Protein AF-A0AAW7MMV4-F1 (afdb_monomer_lite)

Organism: NCBI:txid2508294

Structure (mmCIF, N/CA/C/O backbone):
data_AF-A0AAW7MMV4-F1
#
_entry.id   AF-A0AAW7MMV4-F1
#
loop_
_atom_site.group_PDB
_atom_site.id
_atom_site.type_symbol
_atom_site.label_atom_id
_atom_site.label_alt_id
_atom_site.label_comp_id
_atom_site.label_asym_id
_atom_site.label_entity_id
_atom_site.label_seq_id
_atom_site.pdbx_PDB_ins_code
_atom_site.Cartn_x
_atom_site.Cartn_y
_atom_site.Cartn_z
_atom_site.occupancy
_atom_site.B_iso_or_equiv
_atom_site.auth_seq_id
_atom_site.auth_comp_id
_atom_site.auth_asym_id
_atom_site.auth_atom_id
_atom_site.pdbx_PDB_model_num
ATOM 1 N N . MET A 1 1 ? 14.374 -9.450 -8.290 1.00 79.69 1 MET A N 1
ATOM 2 C CA . MET A 1 1 ? 13.750 -9.034 -9.571 1.00 79.69 1 MET A CA 1
ATOM 3 C C . MET A 1 1 ? 12.416 -9.766 -9.739 1.00 79.69 1 MET A C 1
ATOM 5 O O . MET A 1 1 ? 12.335 -10.895 -9.280 1.00 79.69 1 MET A O 1
ATOM 9 N N . CYS A 1 2 ? 11.364 -9.142 -10.298 1.00 91.88 2 CYS A N 1
ATOM 10 C CA . CYS A 1 2 ? 9.989 -9.692 -10.267 1.00 91.88 2 CYS A CA 1
ATOM 11 C C . CYS A 1 2 ? 9.443 -10.250 -11.596 1.00 91.88 2 CYS A C 1
ATOM 13 O O . CYS A 1 2 ? 8.310 -10.706 -11.610 1.00 91.88 2 CYS A O 1
ATOM 15 N N . HIS A 1 3 ? 10.197 -10.196 -12.698 1.00 94.06 3 HIS A N 1
ATOM 16 C CA . HIS A 1 3 ? 9.801 -10.701 -14.030 1.00 94.06 3 HIS A CA 1
ATOM 17 C C . HIS A 1 3 ? 8.521 -10.106 -14.657 1.00 94.06 3 HIS A C 1
ATOM 19 O O . HIS A 1 3 ? 8.076 -10.586 -15.697 1.00 94.06 3 HIS A O 1
ATOM 25 N N . ALA A 1 4 ? 7.936 -9.048 -14.085 1.00 96.38 4 ALA A N 1
ATOM 26 C CA . ALA A 1 4 ? 6.897 -8.283 -14.771 1.00 96.38 4 ALA A CA 1
ATOM 27 C C . ALA A 1 4 ? 7.467 -7.677 -16.065 1.00 96.38 4 ALA A C 1
ATOM 29 O O . ALA A 1 4 ? 8.595 -7.185 -16.074 1.00 96.38 4 ALA A O 1
ATOM 30 N N . VAL A 1 5 ? 6.680 -7.681 -17.139 1.00 96.62 5 VAL A N 1
ATOM 31 C CA . VAL A 1 5 ? 7.100 -7.181 -18.455 1.00 96.62 5 VAL A CA 1
ATOM 32 C C . VAL A 1 5 ? 6.460 -5.825 -18.708 1.00 96.62 5 VAL A C 1
ATOM 34 O O . VAL A 1 5 ? 5.252 -5.668 -18.530 1.00 96.62 5 VAL A O 1
ATOM 37 N N . TYR A 1 6 ? 7.259 -4.857 -19.152 1.00 95.12 6 TYR A N 1
ATOM 38 C CA . TYR A 1 6 ? 6.759 -3.575 -19.633 1.00 95.12 6 TYR A CA 1
ATOM 39 C C . TYR A 1 6 ? 6.514 -3.646 -21.141 1.00 95.12 6 TYR A C 1
ATOM 41 O O . TYR A 1 6 ? 7.437 -3.885 -21.917 1.00 95.12 6 TYR A O 1
ATOM 49 N N . LEU A 1 7 ? 5.266 -3.461 -21.565 1.00 92.75 7 LEU A N 1
ATOM 50 C CA . LEU A 1 7 ? 4.883 -3.506 -22.972 1.00 92.75 7 LEU A CA 1
ATOM 51 C C . LEU A 1 7 ? 3.795 -2.470 -23.249 1.00 92.75 7 LEU A C 1
ATOM 53 O O . LEU A 1 7 ? 2.801 -2.404 -22.529 1.00 92.75 7 LEU A O 1
ATOM 57 N N . ARG A 1 8 ? 3.967 -1.687 -24.324 1.00 90.75 8 ARG A N 1
ATOM 58 C CA . ARG A 1 8 ? 2.986 -0.684 -24.787 1.00 90.75 8 ARG A CA 1
ATOM 59 C C . ARG A 1 8 ? 2.505 0.249 -23.665 1.00 90.75 8 ARG A C 1
ATOM 61 O O . ARG A 1 8 ? 1.314 0.487 -23.530 1.00 90.75 8 ARG A O 1
ATOM 68 N N . GLY A 1 9 ? 3.426 0.746 -22.841 1.00 91.69 9 GLY A N 1
ATOM 69 C CA . GLY A 1 9 ? 3.096 1.711 -21.789 1.00 91.69 9 GLY A CA 1
ATOM 70 C C . GLY A 1 9 ? 2.718 1.108 -20.432 1.00 91.69 9 GLY A C 1
ATOM 71 O O . GLY A 1 9 ? 2.590 1.855 -19.465 1.00 91.69 9 GLY A O 1
ATOM 72 N N . HIS A 1 10 ? 2.572 -0.217 -20.317 1.00 93.06 10 HIS A N 1
ATOM 73 C CA . HIS A 1 10 ? 2.025 -0.851 -19.115 1.00 93.06 10 HIS A CA 1
ATOM 74 C C . HIS A 1 10 ? 2.866 -2.029 -18.623 1.00 93.06 10 HIS A C 1
ATOM 76 O O . HIS A 1 10 ? 3.439 -2.783 -19.407 1.00 93.06 10 HIS A O 1
ATOM 82 N N . TRP A 1 11 ? 2.886 -2.219 -17.303 1.00 95.81 11 TRP A N 1
ATOM 83 C CA . TRP A 1 11 ? 3.448 -3.408 -16.666 1.00 95.81 11 TRP A CA 1
ATOM 84 C C . TRP A 1 11 ? 2.421 -4.537 -16.633 1.00 95.81 11 TRP A C 1
ATOM 86 O O . TR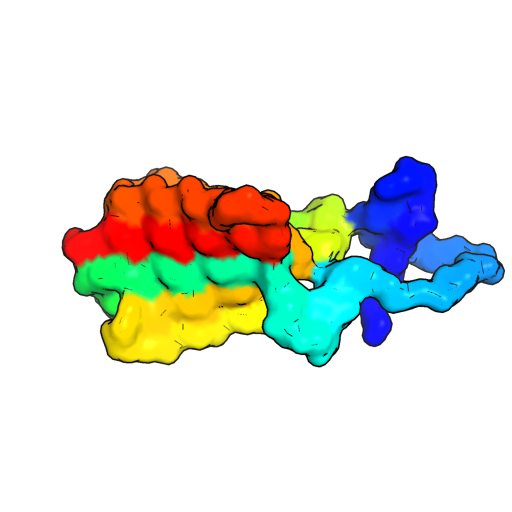P A 1 11 ? 1.285 -4.320 -16.217 1.00 95.81 11 TRP A O 1
ATOM 96 N N . GLN A 1 12 ? 2.821 -5.741 -17.038 1.00 96.00 12 GLN A N 1
ATOM 97 C CA . GLN A 1 12 ? 1.934 -6.902 -17.150 1.00 96.00 12 GLN A CA 1
ATOM 98 C C . GLN A 1 12 ? 2.619 -8.186 -16.669 1.00 96.00 12 GLN A C 1
ATOM 100 O O . GLN A 1 12 ? 3.835 -8.347 -16.813 1.00 96.00 12 GLN A O 1
ATOM 105 N N . TRP A 1 13 ? 1.827 -9.128 -16.153 1.00 96.06 13 TRP A N 1
ATOM 106 C CA . TRP A 1 13 ? 2.269 -10.513 -15.994 1.00 96.06 13 TRP A CA 1
ATOM 107 C C . TRP A 1 13 ? 2.124 -11.245 -17.314 1.00 96.06 13 TRP A C 1
ATOM 109 O O . TRP A 1 13 ? 1.030 -11.339 -17.865 1.00 96.06 13 TRP A O 1
ATOM 119 N N . ARG A 1 14 ? 3.240 -11.744 -17.832 1.00 94.88 14 ARG A N 1
ATOM 120 C CA . ARG A 1 14 ? 3.302 -12.515 -19.072 1.00 94.88 14 ARG A CA 1
ATOM 121 C C . ARG A 1 14 ? 4.663 -13.184 -19.184 1.00 94.88 14 ARG A C 1
ATOM 123 O O . ARG A 1 14 ? 5.586 -12.836 -18.450 1.00 94.88 14 ARG A O 1
ATOM 130 N N . ALA A 1 15 ? 4.791 -14.098 -20.141 1.00 94.44 15 ALA A N 1
ATOM 131 C CA . ALA A 1 15 ? 6.092 -14.625 -20.524 1.00 94.44 15 ALA A CA 1
ATOM 132 C C . ALA A 1 15 ? 7.015 -13.481 -20.975 1.00 94.44 15 ALA A C 1
ATOM 134 O O . ALA A 1 15 ? 6.600 -12.608 -21.749 1.00 94.44 15 ALA A O 1
ATOM 135 N N . VAL A 1 16 ? 8.250 -13.494 -20.470 1.00 94.31 16 VAL A N 1
ATOM 136 C CA . VAL A 1 16 ? 9.294 -12.540 -20.851 1.00 94.31 16 VAL A CA 1
ATOM 137 C C . VAL A 1 16 ? 9.677 -12.815 -22.309 1.00 94.31 16 VAL A C 1
ATOM 139 O O . VAL A 1 16 ? 10.032 -13.954 -22.618 1.00 94.31 16 VAL A O 1
ATOM 142 N N . PRO A 1 17 ? 9.571 -11.828 -23.218 1.00 91.50 17 PRO A N 1
ATOM 143 C CA . PRO A 1 17 ? 10.008 -12.010 -24.595 1.00 91.50 17 PRO A CA 1
ATOM 144 C C . PRO A 1 17 ? 11.502 -12.358 -24.660 1.00 91.50 17 PRO A C 1
ATOM 146 O O . PRO A 1 17 ? 12.271 -11.835 -23.846 1.00 91.50 17 PRO A O 1
ATOM 149 N N . PRO A 1 18 ? 11.930 -13.190 -25.626 1.00 91.31 18 PRO A N 1
ATOM 150 C CA . PRO A 1 18 ? 13.351 -13.333 -25.917 1.00 91.31 18 PRO A CA 1
ATOM 151 C C . PRO A 1 18 ? 13.949 -11.953 -26.226 1.00 91.31 18 PRO A C 1
ATOM 153 O O . PRO A 1 18 ? 13.270 -11.084 -26.776 1.00 91.31 18 PRO A O 1
ATOM 156 N N . ASP A 1 19 ? 15.193 -11.743 -25.798 1.00 90.31 19 ASP A N 1
ATOM 157 C CA . ASP A 1 19 ? 15.959 -10.502 -25.986 1.00 90.31 19 ASP A CA 1
ATOM 158 C C . ASP A 1 19 ? 15.377 -9.246 -25.306 1.00 90.31 19 ASP A C 1
ATOM 160 O O . ASP A 1 19 ? 15.799 -8.120 -25.581 1.00 90.31 19 ASP A O 1
ATOM 164 N N . ALA A 1 20 ? 14.428 -9.405 -24.376 1.00 92.44 20 ALA A N 1
ATOM 165 C CA . ALA A 1 20 ? 13.929 -8.286 -23.586 1.00 92.44 20 ALA A CA 1
ATOM 166 C C . ALA A 1 20 ? 15.028 -7.706 -22.679 1.00 92.44 20 ALA A C 1
ATOM 168 O O . ALA A 1 20 ? 15.681 -8.422 -21.914 1.00 92.44 20 ALA A O 1
ATOM 169 N N . ALA A 1 21 ? 15.180 -6.380 -22.706 1.00 92.69 21 ALA A N 1
ATOM 170 C CA . ALA A 1 21 ? 16.061 -5.682 -21.782 1.00 92.69 21 ALA A CA 1
ATOM 171 C C . ALA A 1 21 ? 15.608 -5.890 -20.328 1.00 92.69 21 ALA A C 1
ATOM 173 O O . ALA A 1 21 ? 14.422 -5.816 -19.997 1.00 92.69 21 ALA A O 1
ATOM 174 N N . THR A 1 22 ? 16.578 -6.118 -19.446 1.00 93.75 22 THR A N 1
ATOM 175 C CA . THR A 1 22 ? 16.339 -6.260 -18.010 1.00 93.75 22 THR A CA 1
ATOM 176 C C . THR A 1 22 ? 16.349 -4.894 -17.340 1.00 93.75 22 THR A C 1
ATOM 178 O O . THR A 1 22 ? 17.331 -4.162 -17.416 1.00 93.75 22 THR A O 1
ATOM 181 N N . VAL A 1 23 ? 15.257 -4.572 -16.649 1.00 94.00 23 VAL A N 1
ATOM 182 C CA . VAL A 1 23 ? 15.105 -3.351 -15.851 1.00 94.00 23 VAL A CA 1
ATOM 183 C C . VAL A 1 23 ? 14.430 -3.671 -14.517 1.00 94.00 23 VAL A C 1
ATOM 185 O O . VAL A 1 23 ? 13.662 -4.633 -14.404 1.00 94.00 23 VAL A O 1
ATOM 188 N N . THR A 1 24 ? 14.679 -2.850 -13.500 1.00 95.38 24 THR A N 1
ATOM 189 C CA . THR A 1 24 ? 13.956 -2.927 -12.226 1.00 95.38 24 THR A CA 1
ATOM 190 C C . THR A 1 24 ? 12.664 -2.122 -12.336 1.00 95.38 24 THR A C 1
ATOM 192 O O . THR A 1 24 ? 12.665 -0.964 -12.742 1.00 95.38 24 THR A O 1
ATOM 195 N N . CYS A 1 25 ? 11.529 -2.737 -12.001 1.00 95.62 25 CYS A N 1
ATOM 196 C CA . CYS A 1 25 ? 10.244 -2.043 -12.057 1.00 95.62 25 CYS A CA 1
ATOM 197 C C . CYS A 1 25 ? 10.072 -1.065 -10.886 1.00 95.62 25 CYS A C 1
ATOM 199 O O . CYS A 1 25 ? 10.689 -1.228 -9.830 1.00 95.62 25 CYS A O 1
ATOM 201 N N . SER A 1 26 ? 9.171 -0.092 -11.038 1.00 94.06 26 SER A N 1
ATOM 202 C CA . SER A 1 26 ? 8.924 0.937 -10.018 1.00 94.06 26 SER A CA 1
ATOM 203 C C . SER A 1 26 ? 8.497 0.353 -8.669 1.00 94.06 26 SER A C 1
ATOM 205 O O . SER A 1 26 ? 8.953 0.820 -7.630 1.00 94.06 26 SER A O 1
ATOM 207 N N . ALA A 1 27 ? 7.688 -0.710 -8.662 1.00 96.88 27 ALA A N 1
ATOM 208 C CA . ALA A 1 27 ? 7.309 -1.386 -7.424 1.00 96.88 27 ALA A CA 1
ATOM 209 C C . ALA A 1 27 ? 8.508 -2.054 -6.731 1.00 96.88 27 ALA A C 1
ATOM 211 O O . ALA A 1 27 ? 8.634 -1.961 -5.516 1.00 96.88 27 ALA A O 1
ATOM 212 N N . CYS A 1 28 ? 9.414 -2.690 -7.485 1.00 96.88 28 CYS A N 1
ATOM 213 C CA . CYS A 1 28 ? 10.641 -3.254 -6.916 1.00 96.88 28 CYS A CA 1
ATOM 214 C C . CYS A 1 28 ? 11.582 -2.169 -6.381 1.00 96.88 28 CYS A C 1
ATOM 216 O O . CYS A 1 28 ? 12.140 -2.373 -5.310 1.00 96.88 28 CYS A O 1
ATOM 218 N N . HIS A 1 29 ? 11.724 -1.039 -7.084 1.00 95.69 29 HIS A N 1
ATOM 219 C CA . HIS A 1 29 ? 12.492 0.112 -6.597 1.00 95.69 29 HIS A CA 1
ATOM 220 C C . HIS A 1 29 ? 11.941 0.627 -5.264 1.00 95.69 29 HIS A C 1
ATOM 222 O O . HIS A 1 29 ? 12.652 0.617 -4.269 1.00 95.69 29 HIS A O 1
ATOM 228 N N . ARG A 1 30 ? 10.641 0.946 -5.197 1.00 95.81 30 ARG A N 1
ATOM 229 C CA . ARG A 1 30 ? 9.991 1.415 -3.959 1.00 95.81 30 ARG A CA 1
ATOM 230 C C . ARG A 1 30 ? 10.160 0.449 -2.789 1.00 95.81 30 ARG A C 1
ATOM 232 O O . ARG A 1 30 ? 10.421 0.883 -1.672 1.00 95.81 30 ARG A O 1
ATOM 239 N N . 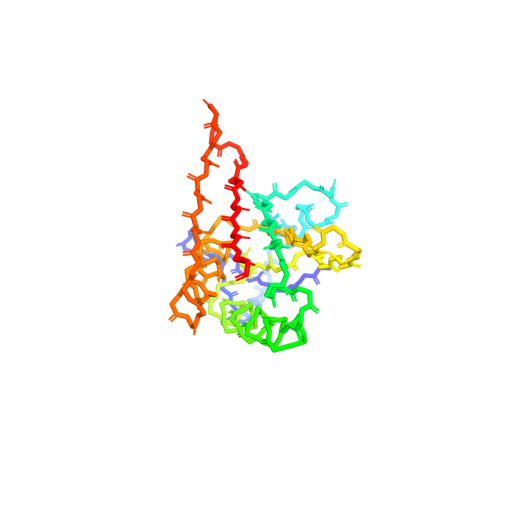SER A 1 31 ? 10.006 -0.853 -3.043 1.00 96.44 31 SER A N 1
ATOM 240 C CA . SER A 1 31 ? 10.214 -1.884 -2.023 1.00 96.44 31 SER A CA 1
ATOM 241 C C . SER A 1 31 ? 11.658 -1.948 -1.532 1.00 96.44 31 SER A C 1
ATOM 243 O O . SER A 1 31 ? 11.860 -2.123 -0.336 1.00 96.44 31 SER A O 1
ATOM 245 N N . ALA A 1 32 ? 12.642 -1.812 -2.424 1.00 95.94 32 ALA A N 1
ATOM 246 C CA . ALA A 1 32 ? 14.056 -1.831 -2.059 1.00 95.94 32 ALA A CA 1
ATOM 247 C C . ALA A 1 32 ? 14.471 -0.570 -1.287 1.00 95.94 32 ALA A C 1
ATOM 249 O O . ALA A 1 32 ? 15.190 -0.670 -0.298 1.00 95.94 32 ALA A O 1
ATOM 250 N N . ASP A 1 33 ? 13.964 0.591 -1.702 1.00 95.31 33 ASP A N 1
ATOM 251 C CA . ASP A 1 33 ? 14.335 1.890 -1.134 1.00 95.31 33 ASP A CA 1
ATOM 252 C C . ASP A 1 33 ? 13.521 2.242 0.126 1.00 95.31 33 ASP A C 1
ATOM 254 O O . ASP A 1 33 ? 13.808 3.225 0.804 1.00 95.31 33 ASP A O 1
ATOM 258 N N . GLY A 1 34 ? 12.478 1.467 0.446 1.00 95.25 34 GLY A N 1
ATOM 259 C CA . GLY A 1 34 ? 11.596 1.734 1.585 1.00 95.25 34 GLY A CA 1
ATOM 260 C C . GLY A 1 34 ? 10.718 2.980 1.413 1.00 95.25 34 GLY A C 1
ATOM 261 O O . GLY A 1 34 ? 10.245 3.535 2.404 1.00 95.25 34 GLY A O 1
ATOM 262 N N . VAL A 1 35 ? 10.480 3.414 0.170 1.00 94.88 35 VAL A N 1
ATOM 263 C CA . VAL A 1 35 ? 9.725 4.635 -0.164 1.00 94.88 35 VAL A CA 1
ATOM 264 C C . VAL A 1 35 ? 8.342 4.267 -0.723 1.00 94.88 35 VAL A C 1
ATOM 266 O O . VAL A 1 35 ? 8.189 4.062 -1.938 1.00 94.88 35 VAL A O 1
ATOM 269 N N . PRO A 1 36 ? 7.308 4.144 0.131 1.00 96.31 36 PRO A N 1
ATOM 270 C CA . PRO A 1 36 ? 5.979 3.764 -0.324 1.00 96.31 36 PRO A CA 1
ATOM 271 C C . PRO A 1 36 ? 5.333 4.848 -1.186 1.00 96.31 36 PRO A C 1
ATOM 273 O O . PRO A 1 36 ? 5.706 6.016 -1.152 1.00 96.31 36 PRO A O 1
ATOM 276 N N . ALA A 1 37 ? 4.355 4.439 -1.991 1.00 96.12 37 ALA A N 1
ATOM 277 C CA . ALA A 1 37 ? 3.444 5.370 -2.653 1.00 96.12 37 ALA A CA 1
ATOM 278 C C . ALA A 1 37 ? 2.241 5.710 -1.766 1.00 96.12 37 ALA A C 1
ATOM 280 O O . ALA A 1 37 ? 1.567 6.707 -2.009 1.00 96.12 37 ALA A O 1
ATOM 281 N N . ALA A 1 38 ? 1.939 4.865 -0.778 1.00 97.38 38 ALA A N 1
ATOM 282 C CA . ALA A 1 38 ? 0.901 5.142 0.196 1.00 97.38 38 ALA A CA 1
ATOM 283 C C . ALA A 1 38 ? 1.141 4.436 1.535 1.00 97.38 38 ALA A C 1
ATOM 285 O O . ALA A 1 38 ? 1.722 3.343 1.594 1.00 97.38 38 ALA A O 1
ATOM 286 N N . ARG A 1 39 ? 0.609 5.047 2.592 1.00 97.69 39 ARG A N 1
ATOM 287 C CA . ARG A 1 39 ? 0.498 4.496 3.944 1.00 97.69 39 ARG A CA 1
ATOM 288 C C . ARG A 1 39 ? -0.966 4.387 4.330 1.00 97.69 39 ARG A C 1
ATOM 290 O O . ARG A 1 39 ? -1.736 5.312 4.102 1.00 97.69 39 ARG A O 1
ATOM 297 N N . LEU A 1 40 ? -1.344 3.263 4.927 1.00 98.38 40 LEU A N 1
ATOM 298 C CA . LEU A 1 40 ? -2.645 3.079 5.549 1.00 98.38 40 LEU A CA 1
ATOM 299 C C . LEU A 1 40 ? -2.459 2.829 7.042 1.00 98.38 40 LEU A C 1
ATOM 301 O O . LEU A 1 40 ? -1.618 2.017 7.426 1.00 98.38 40 LEU A O 1
ATOM 305 N N . VAL A 1 41 ? -3.277 3.483 7.856 1.00 98.44 41 VAL A N 1
ATOM 306 C CA . VAL A 1 41 ? -3.403 3.218 9.291 1.00 98.44 41 VAL A CA 1
ATOM 307 C C . VAL A 1 41 ? -4.823 2.749 9.569 1.00 98.44 41 VAL A C 1
ATOM 309 O O . VAL A 1 41 ? -5.786 3.398 9.157 1.00 98.44 41 VAL A O 1
ATOM 312 N N . LEU A 1 42 ? -4.936 1.601 10.228 1.00 98.56 42 LEU A N 1
ATOM 313 C CA . LEU A 1 42 ? -6.184 1.016 10.701 1.00 98.56 42 LEU A CA 1
ATOM 314 C C . LEU A 1 42 ? -6.146 1.056 12.226 1.00 98.56 42 LEU A C 1
ATOM 316 O O . LEU A 1 42 ? -5.241 0.468 12.816 1.00 98.56 42 LEU A O 1
ATOM 320 N N . ASP A 1 43 ? -7.087 1.753 12.855 1.00 97.56 43 ASP A N 1
ATOM 321 C CA . ASP A 1 43 ? -7.071 1.947 14.305 1.00 97.56 43 ASP A CA 1
ATOM 322 C C . ASP A 1 43 ? -8.473 1.941 14.943 1.00 97.56 43 ASP A C 1
ATOM 324 O O . ASP A 1 43 ? -9.505 1.976 14.264 1.00 97.56 43 ASP A O 1
ATOM 328 N N . GLY A 1 44 ? -8.494 1.870 16.277 1.00 97.00 44 GLY A N 1
ATOM 329 C CA . GLY A 1 44 ? -9.702 1.802 17.100 1.00 97.00 44 GLY A CA 1
ATOM 330 C C . GLY A 1 44 ? -9.970 0.416 17.699 1.00 97.00 44 GLY A C 1
ATOM 331 O O . GLY A 1 44 ? -9.388 -0.594 17.301 1.00 97.00 44 GLY A O 1
ATOM 332 N N . THR A 1 45 ? -10.856 0.367 18.695 1.00 97.06 45 THR A N 1
ATOM 333 C CA . THR A 1 45 ? -11.173 -0.852 19.460 1.00 97.06 45 THR A CA 1
ATOM 334 C C . THR A 1 45 ? -11.735 -1.970 18.591 1.00 9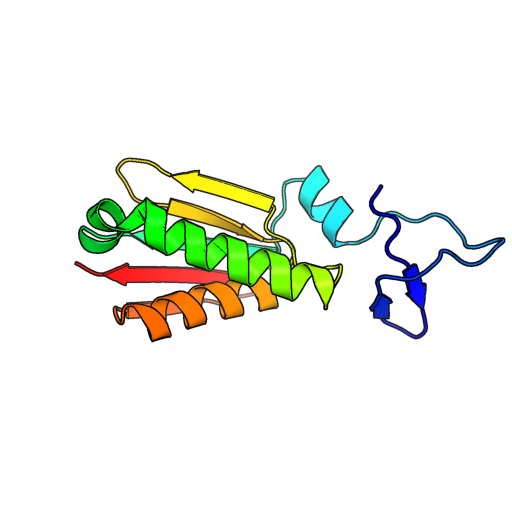7.06 45 THR A C 1
ATOM 336 O O . THR A 1 45 ? -11.449 -3.141 18.844 1.00 97.06 45 THR A O 1
ATOM 339 N N . PHE A 1 46 ? -12.463 -1.630 17.524 1.00 97.88 46 PHE A N 1
ATOM 340 C CA . PHE A 1 46 ? -12.946 -2.622 16.571 1.00 97.88 46 PHE A CA 1
ATOM 341 C C . PHE A 1 46 ? -11.800 -3.283 15.799 1.00 97.88 46 PHE A C 1
ATOM 343 O O . PHE A 1 46 ? -11.812 -4.497 15.603 1.00 97.88 46 PHE A O 1
ATOM 350 N N . GLU A 1 47 ? -10.799 -2.508 15.371 1.00 97.81 47 GLU A N 1
ATOM 351 C CA . GLU A 1 47 ? -9.625 -3.058 14.691 1.00 97.81 47 GLU A CA 1
ATOM 352 C C . GLU A 1 47 ? -8.886 -4.029 15.613 1.00 97.81 47 GLU A C 1
ATOM 354 O O . GLU A 1 47 ? -8.652 -5.168 15.222 1.00 97.81 47 GLU A O 1
ATOM 359 N N . ALA A 1 48 ? -8.637 -3.640 16.866 1.00 97.00 48 ALA A N 1
ATOM 360 C CA . ALA A 1 48 ? -7.979 -4.504 17.842 1.00 97.00 48 ALA A CA 1
ATOM 361 C C . ALA A 1 48 ? -8.738 -5.826 18.078 1.00 97.00 48 ALA A C 1
ATOM 363 O O . ALA A 1 48 ? -8.113 -6.883 18.185 1.00 97.00 48 ALA A O 1
ATOM 364 N N . ALA A 1 49 ? -10.075 -5.784 18.113 1.00 97.56 49 ALA A N 1
ATOM 365 C CA . ALA A 1 49 ? -10.923 -6.961 18.306 1.00 97.56 49 ALA A CA 1
ATOM 366 C C . ALA A 1 49 ? -11.027 -7.867 17.060 1.00 97.56 49 ALA A C 1
ATOM 368 O O . ALA A 1 49 ? -11.138 -9.083 17.203 1.00 97.56 49 ALA A O 1
ATOM 369 N N . HIS A 1 50 ? -10.965 -7.297 15.849 1.00 98.12 50 HIS A N 1
ATOM 370 C CA . HIS A 1 50 ? -11.217 -8.001 14.579 1.00 98.12 50 HIS A CA 1
ATOM 371 C C . HIS A 1 50 ? -10.012 -8.035 13.627 1.00 98.12 50 HIS A C 1
ATOM 373 O O . HIS A 1 50 ? -10.145 -8.339 12.437 1.00 98.12 50 HIS A O 1
ATOM 379 N N . ARG A 1 51 ? -8.810 -7.751 14.134 1.00 98.00 51 ARG A N 1
ATOM 380 C CA . ARG A 1 51 ? -7.581 -7.590 13.345 1.00 98.00 51 ARG A CA 1
ATOM 381 C C . ARG A 1 51 ? -7.328 -8.718 12.357 1.00 98.00 51 ARG A C 1
ATOM 383 O O . ARG A 1 51 ? -7.007 -8.467 11.200 1.00 98.00 51 ARG A O 1
ATOM 390 N N . GLN A 1 52 ? -7.477 -9.967 12.792 1.00 98.31 52 GLN A N 1
ATOM 391 C CA . GLN A 1 52 ? -7.214 -11.127 11.933 1.00 98.31 52 GLN A CA 1
ATOM 392 C C . GLN A 1 52 ? -8.157 -11.173 10.721 1.00 98.31 52 GLN A C 1
ATOM 394 O O . GLN A 1 52 ? -7.714 -11.436 9.603 1.00 98.31 52 GLN A O 1
ATOM 399 N N . GLU A 1 53 ? -9.437 -10.851 10.912 1.00 98.50 53 GLU A N 1
ATOM 400 C CA . GLU A 1 53 ? -10.435 -10.806 9.837 1.00 98.50 53 GLU A CA 1
ATOM 401 C C . GLU A 1 53 ? -10.156 -9.651 8.865 1.00 98.50 53 GLU A C 1
ATOM 403 O O . GLU A 1 53 ? -10.199 -9.819 7.641 1.00 98.50 53 GLU A O 1
ATOM 408 N N . ILE A 1 54 ? -9.796 -8.481 9.402 1.00 98.56 54 ILE A N 1
ATOM 409 C CA . ILE A 1 54 ? -9.404 -7.308 8.613 1.00 98.56 54 ILE A CA 1
ATOM 410 C C . ILE A 1 54 ? -8.158 -7.625 7.776 1.00 98.56 54 ILE A C 1
ATOM 412 O O . ILE A 1 54 ? -8.143 -7.373 6.570 1.00 98.56 54 ILE A O 1
ATOM 416 N N . LEU A 1 55 ? -7.133 -8.241 8.370 1.00 98.62 55 LEU A N 1
ATOM 417 C CA . LEU A 1 55 ? -5.917 -8.641 7.663 1.00 98.62 55 LEU A CA 1
ATOM 418 C C . LEU A 1 55 ? -6.176 -9.723 6.611 1.00 98.62 55 LEU A C 1
ATOM 420 O O . LEU A 1 55 ? -5.548 -9.706 5.549 1.00 98.62 55 LEU A O 1
ATOM 424 N N . GLY A 1 56 ? -7.127 -10.628 6.847 1.00 98.75 56 GLY A N 1
ATOM 425 C CA . GLY A 1 56 ? -7.611 -11.558 5.827 1.00 98.75 56 GLY A CA 1
ATOM 426 C C . GLY A 1 56 ? -8.155 -10.824 4.595 1.00 98.75 56 GLY A C 1
ATOM 427 O O . GLY A 1 56 ? -7.748 -11.114 3.465 1.00 98.75 56 GLY A O 1
ATOM 428 N N . LEU A 1 57 ? -9.002 -9.810 4.806 1.00 98.62 57 LEU A N 1
ATOM 429 C CA . LEU A 1 57 ? -9.546 -8.970 3.734 1.00 98.62 57 LEU A CA 1
ATOM 430 C C . LEU A 1 57 ? -8.449 -8.183 2.999 1.00 98.62 57 LEU A C 1
ATOM 432 O O . LEU A 1 57 ? -8.436 -8.163 1.763 1.00 98.62 57 LEU A O 1
ATOM 436 N N . VAL A 1 58 ? -7.516 -7.572 3.739 1.00 98.56 58 VAL A N 1
ATOM 437 C CA . VAL A 1 58 ? -6.357 -6.843 3.191 1.00 98.56 58 VAL A CA 1
ATOM 438 C C . VAL A 1 58 ? -5.549 -7.751 2.268 1.00 98.56 58 VAL A C 1
ATOM 440 O O . VAL A 1 58 ? -5.324 -7.408 1.107 1.00 98.56 58 VAL A O 1
ATOM 443 N N . ASN A 1 59 ? -5.154 -8.929 2.757 1.00 98.62 59 ASN A N 1
ATOM 444 C CA . ASN A 1 59 ? -4.335 -9.871 2.001 1.00 98.62 59 ASN A CA 1
ATOM 445 C C . ASN A 1 59 ? -5.057 -10.373 0.750 1.00 98.62 59 ASN A C 1
ATOM 447 O O . ASN A 1 59 ? -4.472 -10.383 -0.333 1.00 98.62 59 ASN A O 1
ATOM 451 N N . HIS A 1 60 ? -6.340 -10.726 0.859 1.00 98.38 60 HIS A N 1
ATOM 452 C CA . HIS A 1 60 ? -7.128 -11.153 -0.294 1.00 98.38 60 HIS A CA 1
ATOM 453 C C . HIS A 1 60 ? -7.229 -10.046 -1.356 1.00 98.38 60 HIS A C 1
ATOM 455 O O . HIS A 1 60 ? -7.015 -10.290 -2.549 1.00 98.38 60 HIS A O 1
ATOM 461 N N . ARG A 1 61 ? -7.501 -8.802 -0.935 1.00 98.19 61 ARG A N 1
ATOM 462 C CA . ARG A 1 61 ? -7.581 -7.655 -1.847 1.00 98.19 61 ARG A CA 1
ATOM 463 C C . ARG A 1 61 ? -6.236 -7.374 -2.514 1.00 98.19 61 ARG A C 1
ATOM 465 O O . ARG A 1 61 ? -6.211 -7.161 -3.726 1.00 98.19 61 ARG A O 1
ATOM 472 N N . ALA A 1 62 ? -5.148 -7.418 -1.748 1.00 98.06 62 ALA A N 1
ATOM 473 C CA . ALA A 1 62 ? -3.794 -7.202 -2.237 1.00 98.06 62 ALA A CA 1
ATOM 474 C C . ALA A 1 62 ? -3.368 -8.270 -3.248 1.00 98.06 62 ALA A C 1
ATOM 476 O O . ALA A 1 62 ? -2.881 -7.934 -4.323 1.00 98.06 62 ALA A O 1
ATOM 477 N N . GLN A 1 63 ? -3.612 -9.549 -2.953 1.00 98.12 63 GLN A N 1
ATOM 478 C CA . GLN A 1 63 ? -3.300 -10.650 -3.865 1.00 98.12 63 GLN A CA 1
ATOM 479 C C . GLN A 1 63 ? -4.081 -10.546 -5.176 1.00 98.12 63 GLN A C 1
ATOM 481 O O . GLN A 1 63 ? -3.505 -10.754 -6.243 1.00 98.12 63 GLN A O 1
ATOM 486 N N . ARG A 1 64 ? -5.377 -10.205 -5.117 1.00 98.06 64 ARG A N 1
ATOM 487 C CA . ARG A 1 64 ? -6.193 -10.012 -6.323 1.00 98.06 64 ARG A CA 1
ATOM 488 C C . ARG A 1 64 ? -5.642 -8.882 -7.191 1.00 98.06 64 ARG A C 1
ATOM 490 O O . ARG A 1 64 ? -5.359 -9.116 -8.360 1.00 98.06 64 ARG A O 1
ATOM 497 N N . LEU A 1 65 ? -5.423 -7.700 -6.607 1.00 97.62 65 LEU A N 1
ATOM 498 C CA . LEU A 1 65 ? -4.866 -6.566 -7.350 1.00 97.62 65 LEU A CA 1
ATOM 499 C C . LEU A 1 65 ? -3.487 -6.881 -7.911 1.00 97.62 65 LEU A C 1
ATOM 501 O O . LEU A 1 65 ? -3.219 -6.539 -9.051 1.00 97.62 65 LEU A O 1
ATOM 505 N N . HIS A 1 66 ? -2.633 -7.556 -7.145 1.00 97.31 66 HIS A N 1
ATOM 506 C CA . HIS A 1 66 ? -1.303 -7.912 -7.608 1.00 97.31 66 HIS A CA 1
ATOM 507 C C . HIS A 1 66 ? -1.356 -8.780 -8.863 1.00 97.31 66 HIS A C 1
ATOM 509 O O . HIS A 1 66 ? -0.616 -8.508 -9.800 1.00 97.31 66 HIS A O 1
ATOM 515 N N . ARG A 1 67 ? -2.247 -9.784 -8.913 1.00 97.00 67 ARG A N 1
ATOM 516 C CA . ARG A 1 67 ? -2.435 -10.662 -10.086 1.00 97.00 67 ARG A CA 1
ATOM 517 C C . ARG A 1 67 ? -2.907 -9.914 -11.332 1.00 97.00 67 ARG A C 1
ATOM 519 O O . ARG A 1 67 ? -2.625 -10.361 -12.435 1.00 97.00 67 ARG A O 1
ATOM 526 N N . GLU A 1 68 ? -3.612 -8.802 -11.169 1.00 96.06 68 GLU A N 1
ATOM 527 C CA . GLU A 1 68 ? -4.137 -7.989 -12.275 1.00 96.06 68 GLU A CA 1
ATOM 528 C C . GLU A 1 68 ? -3.163 -6.864 -12.665 1.00 96.06 68 GLU A C 1
ATOM 530 O O . GLU A 1 68 ? -2.998 -6.531 -13.839 1.00 96.06 68 GLU A O 1
ATOM 535 N N . HIS A 1 69 ? -2.470 -6.305 -11.675 1.00 96.75 69 HIS A N 1
ATOM 536 C CA . HIS A 1 69 ? -1.665 -5.098 -11.773 1.00 96.75 69 HIS A CA 1
ATOM 537 C C . HIS A 1 69 ? -0.316 -5.316 -11.077 1.00 96.75 69 HIS A C 1
ATOM 539 O O . HIS A 1 69 ? -0.194 -5.135 -9.864 1.00 96.75 69 HIS A O 1
ATOM 545 N N . PRO A 1 70 ? 0.751 -5.644 -11.829 1.00 96.75 70 PRO A N 1
ATOM 546 C CA . PRO A 1 70 ? 2.034 -6.006 -11.240 1.00 96.75 70 PRO A CA 1
ATOM 547 C C . PRO A 1 70 ? 2.654 -4.944 -10.333 1.00 96.75 70 PRO A C 1
ATOM 549 O O . PRO A 1 70 ? 3.492 -5.292 -9.500 1.00 96.75 70 PRO A O 1
ATOM 552 N N . MET A 1 71 ? 2.308 -3.665 -10.516 1.00 97.06 71 MET A N 1
ATOM 553 C CA . MET A 1 71 ? 2.845 -2.548 -9.727 1.00 97.06 71 MET A CA 1
ATOM 554 C C . MET A 1 71 ? 2.093 -2.301 -8.416 1.00 97.06 71 MET A C 1
ATOM 556 O O . MET A 1 71 ? 2.601 -1.586 -7.558 1.00 97.06 71 MET A O 1
ATOM 560 N N . GLU A 1 72 ? 0.925 -2.909 -8.235 1.00 97.62 72 GLU A N 1
ATOM 561 C CA . GLU A 1 72 ? 0.092 -2.757 -7.046 1.00 97.62 72 GLU A CA 1
ATOM 562 C C . GLU A 1 72 ? 0.459 -3.850 -6.034 1.00 97.62 72 GLU A C 1
ATOM 564 O O . GLU A 1 72 ? 0.131 -5.026 -6.214 1.00 97.62 72 GLU A O 1
ATOM 569 N N . ARG A 1 73 ? 1.219 -3.487 -4.994 1.00 98.00 73 ARG A N 1
ATOM 570 C CA . ARG A 1 73 ? 1.741 -4.423 -3.985 1.00 98.00 73 ARG A CA 1
ATOM 571 C C . ARG A 1 73 ? 1.650 -3.832 -2.591 1.00 98.00 73 ARG A C 1
ATOM 573 O O . ARG A 1 73 ? 1.852 -2.633 -2.403 1.00 98.00 73 ARG A O 1
ATOM 580 N N . VAL A 1 74 ? 1.418 -4.702 -1.616 1.00 98.44 74 VAL A N 1
ATOM 581 C CA . VAL A 1 74 ? 1.710 -4.407 -0.213 1.00 98.44 74 VAL A CA 1
ATOM 582 C C . VAL A 1 74 ? 3.211 -4.593 0.002 1.00 98.44 74 VAL A C 1
ATOM 584 O O . VAL A 1 74 ? 3.778 -5.593 -0.433 1.00 98.44 74 VAL A O 1
ATOM 587 N N . MET A 1 75 ? 3.848 -3.606 0.628 1.00 98.06 75 MET A N 1
ATOM 588 C CA . MET A 1 75 ? 5.266 -3.622 0.988 1.00 98.06 75 MET A CA 1
ATOM 589 C C . MET A 1 75 ? 5.463 -4.229 2.375 1.00 98.06 75 MET A C 1
ATOM 591 O O . MET A 1 75 ? 6.277 -5.132 2.534 1.00 98.06 75 MET A O 1
ATOM 595 N N . ALA A 1 76 ? 4.700 -3.758 3.362 1.00 98.25 76 ALA A N 1
ATOM 596 C CA . ALA A 1 76 ? 4.738 -4.262 4.727 1.00 98.25 76 ALA A CA 1
ATOM 597 C C . ALA A 1 76 ? 3.375 -4.114 5.411 1.00 98.25 76 ALA A C 1
ATOM 599 O O . ALA A 1 76 ? 2.579 -3.242 5.056 1.00 98.25 76 ALA A O 1
ATOM 600 N N . ILE A 1 77 ? 3.146 -4.968 6.407 1.00 98.50 77 ILE A N 1
ATOM 601 C CA . ILE A 1 77 ? 2.030 -4.897 7.349 1.00 98.50 77 ILE A CA 1
ATOM 602 C C . ILE A 1 77 ? 2.630 -5.055 8.745 1.00 98.50 77 ILE A C 1
ATOM 604 O O . ILE A 1 77 ? 3.256 -6.076 9.026 1.00 98.50 77 ILE A O 1
ATOM 608 N N . THR A 1 78 ? 2.413 -4.074 9.613 1.00 98.25 78 THR A N 1
ATOM 609 C CA . THR A 1 78 ? 2.888 -4.083 11.001 1.00 98.25 78 THR A CA 1
ATOM 610 C C . THR A 1 78 ? 1.707 -3.814 11.915 1.00 98.25 78 THR A C 1
ATOM 612 O O . THR A 1 78 ? 1.009 -2.824 11.732 1.00 98.25 78 THR A O 1
ATOM 615 N N . SER A 1 79 ? 1.467 -4.693 12.886 1.00 97.69 79 SER A N 1
ATOM 616 C CA . SER A 1 79 ? 0.371 -4.544 13.851 1.00 97.69 79 SER A CA 1
ATOM 617 C C . SER A 1 79 ? 0.907 -4.457 15.271 1.00 97.69 79 SER A C 1
ATOM 619 O O . SER A 1 79 ? 1.888 -5.126 15.591 1.00 97.69 79 SER A O 1
ATOM 621 N N . GLY A 1 80 ? 0.246 -3.670 16.113 1.00 94.00 80 GLY A N 1
ATOM 622 C CA . GLY A 1 80 ? 0.601 -3.481 17.515 1.00 94.00 80 GLY A CA 1
ATOM 623 C C . GLY A 1 80 ? -0.591 -3.027 18.354 1.00 94.00 80 GLY A C 1
ATOM 624 O O . GLY A 1 80 ? -1.750 -3.218 17.977 1.00 94.00 80 GLY A O 1
ATOM 625 N N . GLU A 1 81 ? -0.296 -2.436 19.508 1.00 91.19 81 GLU A N 1
ATOM 626 C CA . GLU A 1 81 ? -1.312 -1.902 20.424 1.00 91.19 81 GLU A CA 1
ATOM 627 C C . GLU A 1 81 ? -2.059 -0.709 19.810 1.00 91.19 81 GLU A C 1
ATOM 629 O O . GLU A 1 81 ? -3.278 -0.628 19.927 1.00 91.19 81 GLU A O 1
ATOM 634 N N . ASP A 1 82 ? -1.355 0.134 19.049 1.00 90.31 82 ASP A N 1
ATOM 635 C CA . ASP A 1 82 ? -1.908 1.345 18.421 1.00 90.31 82 ASP A CA 1
ATOM 636 C C . ASP A 1 82 ? -2.694 1.087 17.121 1.00 90.31 82 ASP A C 1
ATOM 638 O O . ASP A 1 82 ? -3.202 2.023 16.502 1.00 90.31 82 ASP A O 1
ATOM 642 N N . GLY A 1 83 ? -2.783 -0.172 16.681 1.00 96.56 83 GLY A N 1
ATOM 643 C CA . GLY A 1 83 ? -3.469 -0.568 15.451 1.00 96.56 83 GLY A CA 1
ATOM 644 C C . GLY A 1 83 ? -2.558 -1.255 14.436 1.00 96.56 83 GLY A C 1
ATOM 645 O O . GLY A 1 83 ? -1.534 -1.854 14.786 1.00 96.56 83 GLY A O 1
ATOM 646 N N . THR A 1 84 ? -2.925 -1.165 13.159 1.00 98.69 84 THR A N 1
ATOM 647 C CA . THR A 1 84 ? -2.181 -1.759 12.044 1.00 98.69 84 THR A CA 1
ATOM 648 C C . THR A 1 84 ? -1.767 -0.711 11.017 1.00 98.69 84 THR A C 1
ATOM 650 O O . THR A 1 84 ? -2.596 -0.011 10.440 1.00 98.69 84 THR A O 1
ATOM 653 N N . ALA A 1 85 ? -0.467 -0.660 10.731 1.00 98.56 85 ALA A N 1
ATOM 654 C CA . ALA A 1 85 ? 0.127 0.130 9.662 1.00 98.56 85 ALA A CA 1
ATOM 655 C C . ALA A 1 85 ? 0.426 -0.742 8.433 1.00 98.56 85 ALA A C 1
ATOM 657 O O . ALA A 1 85 ? 0.992 -1.833 8.544 1.00 98.56 85 ALA A O 1
ATOM 658 N N . ILE A 1 86 ? 0.079 -0.246 7.246 1.00 98.75 86 ILE A N 1
ATOM 659 C CA . ILE A 1 86 ? 0.296 -0.916 5.960 1.00 98.75 86 ILE A CA 1
ATOM 660 C C . ILE A 1 86 ? 0.976 0.065 5.007 1.00 98.75 86 ILE A C 1
ATOM 662 O O . ILE A 1 86 ? 0.562 1.216 4.892 1.00 98.75 86 ILE A O 1
ATOM 666 N N . THR A 1 87 ? 1.995 -0.385 4.282 1.00 98.69 87 THR A N 1
ATOM 667 C CA . THR A 1 87 ? 2.645 0.396 3.217 1.00 98.69 87 THR A CA 1
ATOM 668 C C . THR A 1 87 ? 2.444 -0.269 1.866 1.00 98.69 87 THR A C 1
ATOM 670 O O . THR A 1 87 ? 2.424 -1.499 1.768 1.00 98.69 87 THR A O 1
ATOM 673 N N . THR A 1 88 ? 2.298 0.523 0.803 1.00 98.56 88 THR A N 1
ATOM 674 C CA . THR A 1 88 ? 2.058 -0.010 -0.545 1.00 98.56 88 THR A CA 1
ATOM 675 C C . THR A 1 88 ? 2.888 0.685 -1.619 1.00 98.56 88 THR A C 1
ATOM 677 O O . THR A 1 88 ? 3.263 1.852 -1.504 1.00 98.56 88 THR A O 1
ATOM 680 N N . THR A 1 89 ? 3.165 -0.037 -2.707 1.00 97.69 89 THR A N 1
ATOM 681 C CA . THR A 1 89 ? 3.914 0.484 -3.865 1.00 97.69 89 THR A CA 1
ATOM 682 C C . THR A 1 89 ? 3.066 1.338 -4.807 1.00 97.69 89 THR A C 1
ATOM 684 O O . THR A 1 89 ? 3.628 2.028 -5.656 1.00 97.69 89 THR A O 1
ATOM 687 N N . GLY A 1 90 ? 1.736 1.295 -4.672 1.00 96.19 90 GLY A N 1
ATOM 688 C CA . GLY A 1 90 ? 0.782 2.073 -5.463 1.00 96.19 90 GLY A CA 1
ATOM 689 C C . GLY A 1 90 ? -0.316 2.694 -4.596 1.00 96.19 90 GLY A C 1
ATOM 690 O O . GLY A 1 90 ? -0.689 2.152 -3.553 1.00 96.19 90 GLY A O 1
ATOM 691 N N . MET A 1 91 ? -0.840 3.842 -5.027 1.00 96.12 91 MET A N 1
ATOM 692 C CA . MET A 1 91 ? -1.969 4.509 -4.361 1.00 96.12 91 MET A CA 1
ATOM 693 C C . MET A 1 91 ? -3.295 3.779 -4.616 1.00 96.12 91 MET A C 1
ATOM 695 O O . MET A 1 91 ? -4.190 3.780 -3.769 1.00 96.12 91 MET A O 1
ATOM 699 N N . HIS A 1 92 ? -3.422 3.113 -5.769 1.00 96.50 92 HIS A N 1
ATOM 700 C CA . HIS A 1 92 ? -4.638 2.400 -6.149 1.00 96.50 92 HIS A CA 1
ATOM 701 C C . HIS A 1 92 ? -4.930 1.224 -5.214 1.00 96.50 92 HIS A C 1
ATOM 703 O O . HIS A 1 92 ? -6.067 1.084 -4.763 1.00 96.50 92 HIS A O 1
ATOM 709 N N . ILE A 1 93 ? -3.928 0.414 -4.858 1.00 98.25 93 ILE A N 1
ATOM 710 C CA . ILE A 1 93 ? -4.091 -0.666 -3.878 1.00 98.25 93 ILE A CA 1
ATOM 711 C C . ILE A 1 93 ? -4.444 -0.148 -2.488 1.00 98.25 93 ILE A C 1
ATOM 713 O O . ILE A 1 93 ? -5.316 -0.729 -1.847 1.00 98.25 93 ILE A O 1
ATOM 717 N N . ALA A 1 94 ? -3.858 0.966 -2.048 1.00 98.12 94 ALA A N 1
ATOM 718 C CA . ALA A 1 94 ? -4.185 1.560 -0.756 1.00 98.12 94 ALA A CA 1
ATOM 719 C C . ALA A 1 94 ? -5.649 2.009 -0.701 1.00 98.12 94 ALA A C 1
ATOM 721 O O . ALA A 1 94 ? -6.401 1.602 0.186 1.00 98.12 94 ALA A O 1
ATOM 722 N N . ARG A 1 95 ? -6.102 2.747 -1.720 1.00 98.00 95 ARG A N 1
ATOM 723 C CA . ARG A 1 95 ? -7.512 3.128 -1.859 1.00 98.00 95 ARG A CA 1
ATOM 724 C C . ARG A 1 95 ? -8.425 1.904 -1.951 1.00 98.00 95 ARG A C 1
ATOM 726 O O . ARG A 1 95 ? -9.500 1.882 -1.356 1.00 98.00 95 ARG A O 1
ATOM 733 N N . ALA A 1 96 ? -8.014 0.875 -2.689 1.00 98.44 96 ALA A N 1
ATOM 734 C CA . ALA A 1 96 ? -8.789 -0.348 -2.858 1.00 98.44 96 ALA A CA 1
ATOM 735 C C . ALA A 1 96 ? -8.915 -1.165 -1.563 1.00 98.44 96 ALA A C 1
ATOM 737 O O . ALA A 1 96 ? -9.955 -1.797 -1.370 1.00 98.44 96 ALA A O 1
ATOM 738 N N . ILE A 1 97 ? -7.888 -1.162 -0.708 1.00 98.69 97 ILE A N 1
ATOM 739 C CA . ILE A 1 97 ? -7.900 -1.779 0.623 1.00 98.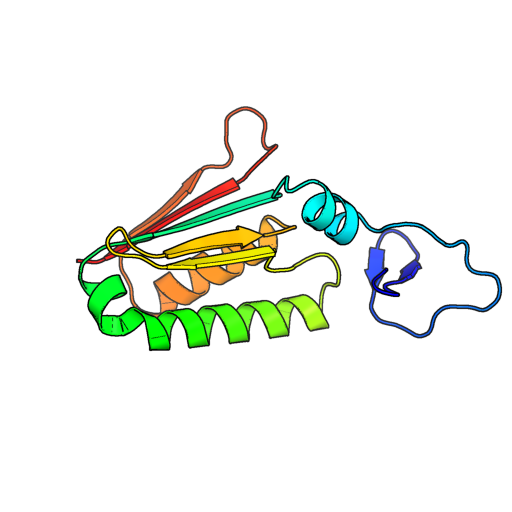69 97 ILE A CA 1
ATOM 740 C C . ILE A 1 97 ? -8.781 -0.963 1.572 1.00 98.69 97 ILE A C 1
ATOM 742 O O . ILE A 1 97 ? -9.725 -1.518 2.126 1.00 98.69 97 ILE A O 1
ATOM 746 N N . GLY A 1 98 ? -8.536 0.346 1.706 1.00 98.56 98 GLY A N 1
ATOM 747 C CA . GLY A 1 98 ? -9.303 1.214 2.607 1.00 98.56 98 GLY A CA 1
ATOM 748 C C . GLY A 1 98 ? -10.802 1.189 2.305 1.00 98.56 98 GLY A C 1
ATOM 749 O O . GLY A 1 98 ? -11.616 0.977 3.201 1.00 98.56 98 GLY A O 1
ATOM 750 N N . ASN A 1 99 ? -11.175 1.279 1.022 1.00 98.62 99 ASN A N 1
ATOM 751 C CA . ASN A 1 99 ? -12.571 1.143 0.611 1.00 98.62 99 ASN A CA 1
ATOM 752 C C . ASN A 1 99 ? -13.142 -0.239 0.934 1.00 98.62 99 ASN A C 1
ATOM 754 O O . ASN A 1 99 ? -14.275 -0.312 1.392 1.00 98.62 99 ASN A O 1
ATOM 758 N N . ALA A 1 100 ? -12.397 -1.326 0.704 1.00 98.56 100 ALA A N 1
ATOM 759 C CA . ALA A 1 100 ? -12.889 -2.671 1.003 1.00 98.56 100 ALA A CA 1
ATOM 760 C C . ALA A 1 100 ? -13.186 -2.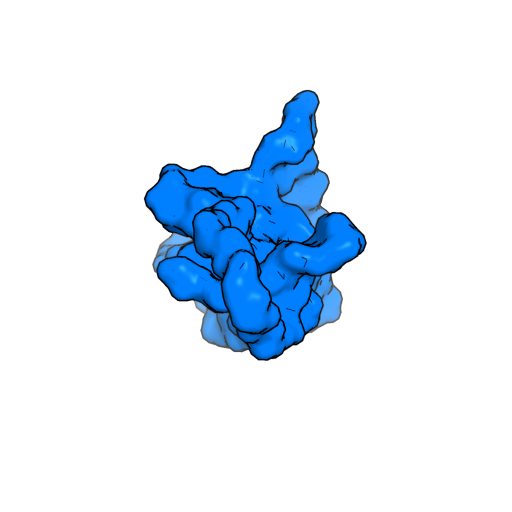843 2.499 1.00 98.56 100 ALA A C 1
ATOM 762 O O . ALA A 1 100 ? -14.232 -3.384 2.846 1.00 98.56 100 ALA A O 1
ATOM 763 N N . ILE A 1 101 ? -12.308 -2.337 3.369 1.00 98.62 101 ILE A N 1
ATOM 764 C CA . ILE A 1 101 ? -12.506 -2.348 4.824 1.00 98.62 101 ILE A CA 1
ATOM 765 C C . ILE A 1 101 ? -13.737 -1.520 5.196 1.00 98.62 101 ILE A C 1
ATOM 767 O O . ILE A 1 101 ? -14.618 -2.020 5.890 1.00 98.62 101 ILE A O 1
ATOM 771 N N . HIS A 1 102 ? -13.842 -0.291 4.683 1.00 98.69 102 HIS A N 1
ATOM 772 C CA . HIS A 1 102 ? -14.986 0.575 4.961 1.00 98.69 102 HIS A CA 1
ATOM 773 C C . HIS A 1 102 ? -16.318 -0.036 4.497 1.00 98.69 102 HIS A C 1
ATOM 775 O O . HIS A 1 102 ? -17.307 0.017 5.219 1.00 98.69 102 HIS A O 1
ATOM 781 N N . HIS A 1 103 ? -16.343 -0.680 3.329 1.00 98.56 103 HIS A N 1
ATOM 782 C CA . HIS A 1 103 ? -17.543 -1.359 2.834 1.00 98.56 103 HIS A CA 1
ATOM 783 C C . HIS A 1 103 ? -17.912 -2.586 3.678 1.00 98.56 103 HIS A C 1
ATOM 785 O O . HIS A 1 103 ? -19.094 -2.844 3.876 1.00 98.56 103 HIS A O 1
ATOM 791 N N . ALA A 1 104 ? -16.926 -3.348 4.159 1.00 98.12 104 ALA A N 1
ATOM 792 C CA . ALA A 1 104 ? -17.170 -4.554 4.948 1.00 98.12 104 ALA A CA 1
ATOM 793 C C . ALA A 1 104 ? -17.564 -4.248 6.403 1.00 98.12 104 ALA A C 1
ATOM 795 O O . ALA A 1 104 ? -18.388 -4.956 6.976 1.00 98.12 104 ALA A O 1
ATOM 796 N N . TYR A 1 105 ? -16.981 -3.203 6.999 1.00 98.06 105 TYR A N 1
ATOM 797 C CA . TYR A 1 105 ? -17.034 -2.972 8.446 1.00 98.06 105 TYR A CA 1
ATOM 798 C C . TYR A 1 105 ? -17.519 -1.574 8.857 1.00 98.06 105 TYR A C 1
ATOM 800 O O . TYR A 1 105 ? -17.566 -1.282 10.054 1.00 98.06 105 TYR A O 1
ATOM 808 N N . GLY A 1 106 ? -17.872 -0.701 7.911 1.00 97.81 106 GLY A N 1
ATOM 809 C CA . GLY A 1 106 ? -18.274 0.679 8.188 1.00 97.81 106 GLY A CA 1
ATOM 810 C C . GLY A 1 106 ? -17.104 1.537 8.677 1.00 97.81 106 GLY A C 1
ATOM 811 O O . GLY A 1 106 ? -16.027 1.527 8.083 1.00 97.81 106 GLY A O 1
ATOM 812 N N . GLY A 1 107 ? -17.305 2.303 9.751 1.00 97.62 107 GLY A N 1
ATOM 813 C CA . GLY A 1 107 ? -16.280 3.193 10.313 1.00 97.62 107 GLY A CA 1
ATOM 814 C C . GLY A 1 107 ? -16.015 4.442 9.467 1.00 97.62 107 GLY A C 1
ATOM 815 O O . GLY A 1 107 ? -16.678 4.681 8.459 1.00 97.62 107 GLY A O 1
ATOM 816 N N . LYS A 1 108 ? -15.039 5.250 9.881 1.00 98.56 108 LYS A N 1
ATOM 817 C CA . LYS A 1 108 ? -14.618 6.458 9.163 1.00 98.56 108 LYS A CA 1
ATOM 818 C C . LYS A 1 108 ? -13.405 6.146 8.292 1.00 98.56 108 LYS A C 1
ATOM 820 O O . LYS A 1 108 ? -12.443 5.575 8.792 1.00 98.56 108 LYS A O 1
ATOM 825 N N . LEU A 1 109 ? -13.447 6.533 7.017 1.00 98.62 109 LEU A N 1
ATOM 826 C CA . LEU A 1 109 ? -12.330 6.422 6.078 1.00 98.62 109 LEU A CA 1
ATOM 827 C C . LEU A 1 109 ? -11.922 7.816 5.593 1.00 98.62 109 LEU A C 1
ATOM 829 O O . LEU A 1 109 ? -12.719 8.499 4.955 1.00 98.62 109 LEU A O 1
ATOM 833 N N . ASP A 1 110 ? -10.676 8.197 5.852 1.00 98.12 110 ASP A N 1
ATOM 834 C CA . ASP A 1 110 ? -10.064 9.440 5.389 1.00 98.12 110 ASP A CA 1
ATOM 835 C C . ASP A 1 110 ? -8.961 9.123 4.356 1.00 98.12 110 ASP A C 1
ATOM 837 O O . ASP A 1 110 ? -8.176 8.185 4.529 1.00 98.12 110 ASP A O 1
ATOM 841 N N . LEU A 1 111 ? -8.917 9.895 3.265 1.00 96.69 111 LEU A N 1
ATOM 842 C CA . LEU A 1 111 ? -7.922 9.807 2.188 1.00 96.69 111 LEU A CA 1
ATOM 843 C C . LEU A 1 111 ? -7.286 11.190 1.997 1.00 96.69 111 LEU A C 1
ATOM 845 O O . LEU A 1 111 ? -7.952 12.103 1.512 1.00 96.69 111 LEU A O 1
ATOM 849 N N . ASP A 1 112 ? -6.016 11.333 2.362 1.00 95.31 112 ASP A N 1
ATOM 850 C CA . ASP A 1 112 ? -5.231 12.561 2.221 1.00 95.31 112 ASP A CA 1
ATOM 851 C C . ASP A 1 112 ? -4.120 12.355 1.185 1.00 95.31 112 ASP A C 1
ATOM 853 O O . ASP A 1 112 ? -3.223 11.534 1.365 1.00 95.31 112 ASP A O 1
ATOM 857 N N . TYR A 1 113 ? -4.192 13.092 0.079 1.00 88.12 113 TYR A N 1
ATOM 858 C CA . TYR A 1 113 ? -3.264 12.965 -1.047 1.00 88.12 113 TYR A CA 1
ATOM 859 C C . TYR A 1 113 ? -1.970 13.777 -0.859 1.00 88.12 113 TYR A 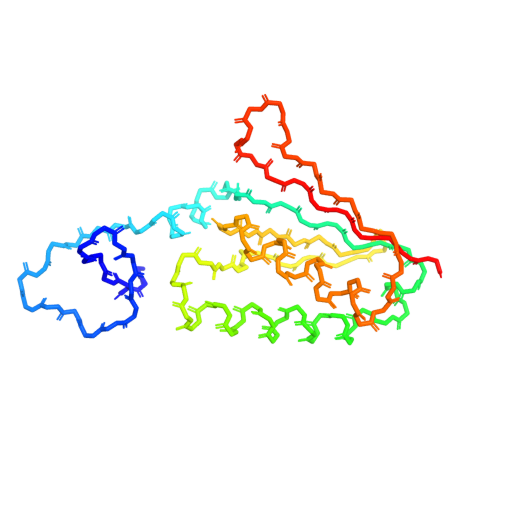C 1
ATOM 861 O O . TYR A 1 113 ? -1.103 13.753 -1.731 1.00 88.12 113 TYR A O 1
ATOM 869 N N . GLY A 1 114 ? -1.807 14.476 0.271 1.00 72.44 114 GLY A N 1
ATOM 870 C CA . GLY A 1 114 ? -0.654 15.332 0.529 1.00 72.44 114 GLY A CA 1
ATOM 871 C C . GLY A 1 114 ? -0.601 16.559 -0.394 1.00 72.44 114 GLY A C 1
ATOM 872 O O . GLY A 1 114 ? -1.248 16.634 -1.433 1.00 72.44 114 GLY A O 1
ATOM 873 N N . HIS A 1 115 ? 0.197 17.564 -0.027 1.00 62.38 115 HIS A N 1
ATOM 874 C CA . HIS A 1 115 ? 0.288 18.823 -0.788 1.00 62.38 115 HIS A CA 1
ATOM 875 C C . HIS A 1 115 ? 1.046 18.714 -2.129 1.00 62.38 115 HIS A C 1
ATOM 877 O O . HIS A 1 115 ? 1.014 19.655 -2.916 1.00 62.38 115 HIS A O 1
ATOM 883 N N . ALA A 1 116 ? 1.727 17.595 -2.398 1.00 60.91 116 ALA A N 1
ATOM 884 C CA . ALA A 1 116 ? 2.508 17.378 -3.622 1.00 60.91 116 ALA A CA 1
ATOM 885 C C . ALA A 1 116 ? 2.218 16.029 -4.311 1.00 60.91 116 ALA A C 1
ATOM 887 O O . ALA A 1 116 ? 3.000 15.608 -5.161 1.00 60.91 116 ALA A O 1
ATOM 888 N N . GLU A 1 117 ? 1.144 15.326 -3.918 1.00 64.56 117 GLU A N 1
ATOM 889 C CA . GLU A 1 117 ? 0.723 14.020 -4.471 1.00 64.56 117 GLU A CA 1
ATOM 890 C C . GLU A 1 117 ? 1.802 12.914 -4.491 1.00 64.56 117 GLU A C 1
ATOM 892 O O . GLU A 1 117 ? 1.668 11.902 -5.180 1.00 64.56 117 GLU A O 1
ATOM 897 N N . SER A 1 118 ? 2.894 13.068 -3.735 1.00 79.25 118 SER A N 1
ATOM 898 C CA . SER A 1 118 ? 3.994 12.097 -3.734 1.00 79.25 118 SER A CA 1
ATOM 899 C C . SER A 1 118 ? 3.668 10.831 -2.941 1.00 79.25 118 SER A C 1
ATOM 901 O O . SER A 1 118 ? 4.241 9.771 -3.210 1.00 79.25 118 SER A O 1
ATOM 903 N N . GLU A 1 119 ? 2.772 10.950 -1.959 1.00 90.69 119 GLU A N 1
ATOM 904 C CA . GLU A 1 119 ? 2.348 9.863 -1.085 1.00 90.69 119 GLU A CA 1
ATOM 905 C C . GLU A 1 119 ? 0.883 10.046 -0.655 1.00 90.69 119 GLU A C 1
ATOM 907 O O . GLU A 1 119 ? 0.492 11.128 -0.226 1.00 90.69 119 GLU A O 1
ATOM 912 N N . LEU A 1 120 ? 0.081 8.982 -0.745 1.00 95.75 120 LEU A N 1
ATOM 913 C CA . LEU A 1 120 ? -1.287 8.945 -0.217 1.00 95.75 120 LEU A CA 1
ATOM 914 C C . LEU A 1 120 ? -1.285 8.438 1.229 1.00 95.75 120 LEU A C 1
ATOM 916 O O . LEU A 1 120 ? -0.807 7.338 1.510 1.00 95.75 120 LEU A O 1
ATOM 920 N N . HIS A 1 121 ? -1.901 9.187 2.136 1.00 96.94 121 HIS A N 1
ATOM 921 C CA . HIS A 1 121 ? -2.188 8.745 3.494 1.00 96.94 121 HIS A CA 1
ATOM 922 C C . HIS A 1 121 ? -3.655 8.329 3.606 1.00 96.94 121 HIS A C 1
ATOM 924 O O . HIS A 1 121 ? -4.574 9.093 3.322 1.00 96.94 121 HIS A O 1
ATOM 930 N N . VAL A 1 122 ? -3.882 7.093 4.031 1.00 98.12 122 VAL A N 1
ATOM 931 C CA . VAL A 1 122 ? -5.209 6.532 4.272 1.00 98.12 122 VAL A CA 1
ATOM 932 C C . VAL A 1 122 ? -5.347 6.266 5.758 1.00 98.12 122 VAL A C 1
ATOM 934 O O . VAL A 1 122 ? -4.484 5.630 6.362 1.00 98.12 122 VAL A O 1
ATOM 937 N N . ARG A 1 123 ? -6.457 6.689 6.348 1.00 98.44 123 ARG A N 1
ATOM 938 C CA . ARG A 1 123 ? -6.783 6.334 7.725 1.00 98.44 123 ARG A CA 1
ATOM 939 C C . ARG A 1 123 ? -8.173 5.741 7.787 1.00 98.44 123 ARG A C 1
ATOM 941 O O . ARG A 1 123 ? -9.122 6.344 7.298 1.00 98.44 123 ARG A O 1
ATOM 948 N N . TRP A 1 124 ? -8.290 4.571 8.395 1.00 98.69 124 TRP A N 1
ATOM 949 C CA . TRP A 1 124 ? -9.574 3.987 8.737 1.00 98.69 124 TRP A CA 1
ATOM 950 C C . TRP A 1 124 ? -9.676 3.833 10.250 1.00 98.69 124 TRP A C 1
ATOM 952 O O . TRP A 1 124 ? -8.777 3.275 10.877 1.00 98.69 124 TRP A O 1
ATOM 962 N N . HIS A 1 125 ? -10.772 4.322 10.819 1.00 98.31 125 HIS A N 1
ATOM 963 C CA . HIS A 1 125 ? -11.027 4.258 12.251 1.00 98.31 125 HIS A CA 1
ATOM 964 C C . HIS A 1 125 ? -12.410 3.690 12.544 1.00 98.31 125 HIS A C 1
ATOM 966 O O . HIS A 1 125 ? -13.411 4.124 11.954 1.00 98.31 125 HIS A O 1
ATOM 972 N N . ARG A 1 126 ? -12.479 2.790 13.529 1.00 97.88 126 ARG A N 1
ATOM 973 C CA . ARG A 1 126 ? -13.741 2.378 14.143 1.00 97.88 126 ARG A CA 1
ATOM 974 C C . ARG A 1 126 ? -13.565 1.986 15.611 1.00 97.88 126 ARG A C 1
ATOM 976 O O . ARG A 1 126 ? -12.731 1.146 15.946 1.00 97.88 126 ARG A O 1
ATOM 983 N N . SER A 1 127 ? -14.403 2.572 16.463 1.00 91.88 127 SER A N 1
ATOM 984 C CA . SER A 1 127 ? -14.555 2.212 17.877 1.00 91.88 127 SER A CA 1
ATOM 985 C C . SER A 1 127 ? -15.474 1.002 18.045 1.00 91.88 127 SER A C 1
ATOM 987 O O . SER A 1 127 ? -16.501 0.936 17.328 1.00 91.88 127 SER A O 1
#

Sequence (127 aa):
MCHAVYLRGHWQWRAVPPDAATVTCSACHRSADGVPAARLVLDGTFEAAHRQEILGLVNHRAQRLHREHPMERVMAITSGEDGTAITTTGMHIARAIGNAIHHAYGGKLDLDYGHAESELHVRWHRS

Radius of gyration: 15.84 Å; chains: 1; bounding box: 35×33×46 Å

Foldseek 3Di:
DQPFDDDPNATADDDDDPPDDDDQDLLNVCLVVVNFQEKEFEADPVCVVCVVVLVVLLVVLQVVCCNGHVQWHWNDWDQDPGGIMTGTSDPVSVVSSQVSCCVVPNFDWDWDCDPVNSYIYIYGYDD

pLDDT: mean 95.27, std 6.33, range [60.91, 98.75]

Secondary structure (DSSP, 8-state):
----EEETTEEE-SPPPTTPPP---HHHHHHHHT--SEEEEEESHHHHHHHHHHHHHHHHHHHHHHHH-TT--EEEEEEETTEEEEEES-HHHHHHHHHHHHHHH--EEEEE-TTTSS-EEEEEE--

InterPro domains:
  IPR047706 BCAM0308-like [NF040826] (2-126)